Protein AF-A0A658NID3-F1 (afdb_monomer_lite)

Foldseek 3Di:
DDDDDDDDDDDPVPPLVLDDDDLLSSQVSCLVSLAADEACLQPDPRNVVVCVSCVVNVCNVRSHPNYHYPNHYPDDD

Radius of gyration: 12.45 Å; chains: 1; bounding box: 30×25×29 Å

pLDDT: mean 79.87, std 11.26, range [41.53, 89.38]

Sequence (77 aa):
VMYNDFVLVGPKSDPAGARGNDIVAALTKLAAANAPFISRGDKSGTHAAENRFWATAGLTDKRGSGYKECGCGMGPA

Structure (mmCIF, N/CA/C/O backbone):
data_AF-A0A658NID3-F1
#
_entry.id   AF-A0A658NID3-F1
#
loop_
_atom_site.group_PDB
_atom_site.id
_atom_site.type_symbol
_atom_site.label_atom_id
_atom_site.label_alt_id
_atom_site.label_comp_id
_atom_site.label_asym_id
_atom_site.label_entity_id
_atom_site.label_seq_id
_atom_site.pdbx_PDB_ins_code
_atom_site.Cartn_x
_atom_site.Cartn_y
_atom_site.Cartn_z
_atom_site.occupancy
_atom_site.B_iso_or_equiv
_atom_site.auth_seq_id
_atom_site.auth_comp_id
_atom_site.auth_asym_id
_atom_site.auth_atom_id
_atom_site.pdbx_PDB_model_num
ATOM 1 N N . VAL A 1 1 ? 18.732 -12.516 -13.271 1.00 51.44 1 VAL A N 1
ATOM 2 C CA . VAL A 1 1 ? 17.319 -12.107 -13.094 1.00 51.44 1 VAL A CA 1
ATOM 3 C C . VAL A 1 1 ? 17.126 -11.882 -11.606 1.00 51.44 1 VAL A C 1
ATOM 5 O O . VAL A 1 1 ? 17.363 -12.819 -10.857 1.00 51.44 1 VAL A O 1
ATOM 8 N N . MET A 1 2 ? 16.868 -10.653 -11.164 1.00 69.88 2 MET A N 1
ATOM 9 C CA . MET A 1 2 ? 16.622 -10.348 -9.748 1.00 69.88 2 MET A CA 1
ATOM 10 C C . MET A 1 2 ? 15.126 -10.130 -9.559 1.00 69.88 2 MET A C 1
ATOM 12 O O . MET A 1 2 ? 14.520 -9.375 -10.317 1.00 69.88 2 MET A O 1
ATOM 16 N N . TYR A 1 3 ? 14.555 -10.795 -8.562 1.00 74.06 3 TYR A N 1
ATOM 17 C CA . TYR A 1 3 ? 13.184 -10.587 -8.117 1.00 74.06 3 TYR A CA 1
ATOM 18 C C . TYR A 1 3 ? 13.240 -9.860 -6.776 1.00 74.06 3 TYR A C 1
ATOM 20 O O . TYR A 1 3 ? 14.083 -10.176 -5.941 1.00 74.06 3 TYR A O 1
ATOM 28 N N . ASN A 1 4 ? 12.384 -8.855 -6.609 1.00 77.81 4 ASN A N 1
ATOM 29 C CA . ASN A 1 4 ? 12.184 -8.180 -5.335 1.00 77.81 4 ASN A CA 1
ATOM 30 C C . ASN A 1 4 ? 10.773 -8.500 -4.863 1.00 77.81 4 ASN A C 1
ATOM 32 O O . ASN A 1 4 ? 9.818 -8.291 -5.614 1.00 77.81 4 ASN A O 1
ATOM 36 N N . ASP A 1 5 ? 10.663 -8.958 -3.625 1.00 83.25 5 ASP A N 1
ATOM 37 C CA . ASP A 1 5 ? 9.386 -9.187 -2.970 1.00 83.25 5 ASP A CA 1
ATOM 38 C C . ASP A 1 5 ? 9.001 -7.966 -2.135 1.00 83.25 5 ASP A C 1
ATOM 40 O O . ASP A 1 5 ? 9.831 -7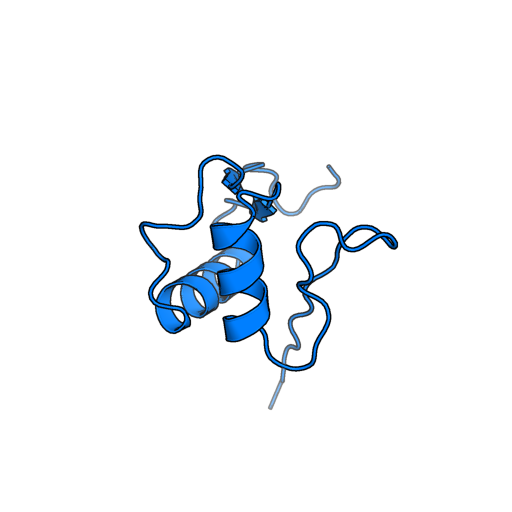.357 -1.456 1.00 83.25 5 ASP A O 1
ATOM 44 N N . PHE A 1 6 ? 7.720 -7.609 -2.187 1.00 83.81 6 PHE A N 1
ATOM 45 C CA . PHE A 1 6 ? 7.142 -6.560 -1.357 1.00 83.81 6 PHE A CA 1
ATOM 46 C C . PHE A 1 6 ? 6.153 -7.190 -0.389 1.00 83.81 6 PHE A C 1
ATOM 48 O O . PHE A 1 6 ? 5.282 -7.960 -0.788 1.00 83.81 6 PHE A O 1
ATOM 55 N N . VAL A 1 7 ? 6.282 -6.840 0.887 1.00 87.38 7 VAL A N 1
ATOM 56 C CA . VAL A 1 7 ? 5.400 -7.316 1.952 1.00 87.38 7 VAL A CA 1
ATOM 57 C C . VAL A 1 7 ? 4.722 -6.131 2.627 1.00 87.38 7 VAL A C 1
ATOM 59 O O . VAL A 1 7 ? 5.359 -5.115 2.906 1.00 87.38 7 VAL A O 1
ATOM 62 N N . LEU A 1 8 ? 3.424 -6.265 2.892 1.00 86.56 8 LEU A N 1
ATOM 63 C CA . LEU A 1 8 ? 2.674 -5.318 3.709 1.00 86.56 8 LEU A CA 1
ATOM 64 C C . LEU A 1 8 ? 2.761 -5.758 5.170 1.00 86.56 8 LEU A C 1
ATOM 66 O O . LEU A 1 8 ? 2.379 -6.878 5.508 1.00 86.56 8 LEU A O 1
ATOM 70 N N . VAL A 1 9 ? 3.263 -4.878 6.033 1.00 85.88 9 VAL A N 1
ATOM 71 C CA . VAL A 1 9 ? 3.439 -5.149 7.464 1.00 85.88 9 VAL A CA 1
ATOM 72 C C . VAL A 1 9 ? 2.535 -4.223 8.267 1.00 85.88 9 VAL A C 1
ATOM 74 O O . VAL A 1 9 ? 2.389 -3.047 7.943 1.00 85.88 9 VAL A O 1
ATOM 77 N N . GLY A 1 10 ? 1.934 -4.760 9.326 1.00 86.00 10 GLY A N 1
ATOM 78 C CA . GLY A 1 10 ? 1.027 -4.029 10.201 1.00 86.00 10 GLY A CA 1
ATOM 79 C C . GLY A 1 10 ? 0.990 -4.607 11.618 1.00 86.00 10 GLY A C 1
ATOM 80 O O . GLY A 1 10 ? 1.666 -5.598 11.912 1.00 86.00 10 GLY A O 1
ATOM 81 N N . PRO A 1 11 ? 0.218 -3.988 12.522 1.00 85.50 11 PRO A N 1
ATOM 82 C CA . PRO A 1 11 ? 0.097 -4.433 13.906 1.00 85.50 11 PRO A CA 1
ATOM 83 C C . PRO A 1 11 ? -0.545 -5.824 14.009 1.00 85.50 11 PRO A C 1
ATOM 85 O O . PRO A 1 11 ? -1.434 -6.173 13.235 1.00 85.50 11 PRO A O 1
ATOM 88 N N . LYS A 1 12 ? -0.151 -6.597 15.033 1.00 83.19 12 LYS A N 1
ATOM 89 C CA . LYS A 1 12 ? -0.634 -7.975 15.268 1.00 83.19 12 LYS A CA 1
ATOM 90 C C . LYS A 1 12 ? -2.161 -8.083 15.359 1.00 83.19 12 LYS A C 1
ATOM 92 O O . LYS A 1 12 ? -2.714 -9.111 14.981 1.00 83.19 12 LYS A O 1
ATOM 97 N N . SER A 1 13 ? -2.821 -7.040 15.863 1.00 83.88 13 SER A N 1
ATOM 98 C CA . SER A 1 13 ? -4.277 -6.994 16.019 1.00 83.88 13 SER A CA 1
ATOM 99 C C . SER A 1 13 ? -5.042 -6.812 14.704 1.00 83.88 13 SER A C 1
ATOM 101 O O . SER A 1 13 ? -6.258 -6.937 14.732 1.00 83.88 13 SER A O 1
ATOM 103 N N . ASP A 1 14 ? -4.360 -6.498 13.594 1.00 83.19 14 ASP A N 1
ATOM 104 C CA . ASP A 1 14 ? -4.938 -6.280 12.256 1.00 83.19 14 ASP A CA 1
ATOM 105 C C . ASP A 1 14 ? -6.300 -5.548 12.263 1.00 83.19 14 ASP A C 1
ATOM 107 O O . ASP A 1 14 ? -7.313 -6.095 11.823 1.00 83.19 14 ASP A O 1
ATOM 111 N N . PRO A 1 15 ? -6.360 -4.297 12.759 1.00 80.69 15 PRO A N 1
ATOM 112 C CA . PRO A 1 15 ? -7.615 -3.550 12.844 1.00 80.69 15 PRO A CA 1
ATOM 113 C C . PRO A 1 15 ? -8.226 -3.249 11.464 1.00 80.69 15 PRO A C 1
ATOM 115 O O . PRO A 1 15 ? -9.414 -2.958 11.375 1.00 80.69 15 PRO A O 1
ATOM 118 N N . ALA A 1 16 ? -7.427 -3.323 10.393 1.00 83.19 16 ALA A N 1
ATOM 119 C CA . ALA A 1 16 ? -7.864 -3.117 9.015 1.00 83.19 16 ALA A CA 1
ATOM 120 C C . ALA A 1 16 ? -8.355 -4.407 8.330 1.00 83.19 16 ALA A C 1
ATOM 122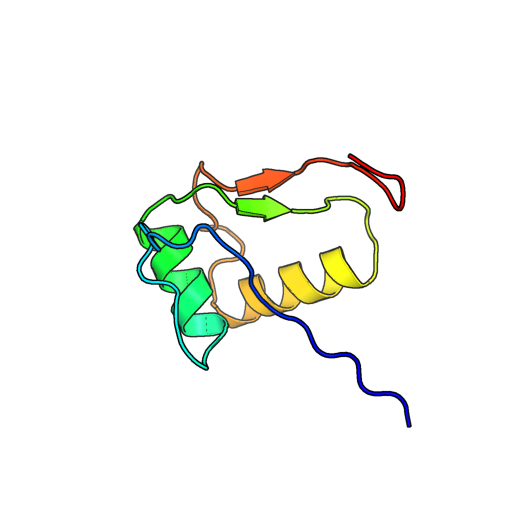 O O . ALA A 1 16 ? -8.877 -4.344 7.218 1.00 83.19 16 ALA A O 1
ATOM 123 N N . GLY A 1 17 ? -8.166 -5.582 8.943 1.00 83.94 17 GLY A N 1
ATOM 124 C CA . GLY A 1 17 ? -8.484 -6.875 8.327 1.00 83.94 17 GLY A CA 1
ATOM 125 C C . GLY A 1 17 ? -7.688 -7.157 7.046 1.00 83.94 17 GLY A C 1
ATOM 126 O O . GLY A 1 17 ? -8.171 -7.876 6.161 1.00 83.94 17 GLY A O 1
ATOM 127 N N . ALA A 1 18 ? -6.509 -6.546 6.908 1.00 85.81 18 ALA A N 1
ATOM 128 C CA . ALA A 1 18 ? -5.688 -6.548 5.702 1.00 85.81 18 ALA A CA 1
ATOM 129 C C . ALA A 1 18 ? -4.870 -7.840 5.537 1.00 85.81 18 ALA A C 1
ATOM 131 O O . ALA A 1 18 ? -4.263 -8.053 4.488 1.00 85.81 18 ALA A O 1
ATOM 132 N N . ARG A 1 19 ? -4.859 -8.729 6.539 1.00 84.25 19 ARG A N 1
ATOM 133 C CA . ARG A 1 19 ? -4.144 -10.007 6.470 1.00 84.25 19 ARG A CA 1
ATOM 134 C C . ARG A 1 19 ? -4.677 -10.892 5.338 1.00 84.25 19 ARG A C 1
ATOM 136 O O . ARG A 1 19 ? -5.871 -11.178 5.258 1.00 84.25 19 ARG A O 1
ATOM 143 N N . GLY A 1 20 ? -3.772 -11.376 4.489 1.00 85.44 20 GLY A N 1
ATOM 144 C CA . GLY A 1 20 ? -4.095 -12.259 3.371 1.00 85.44 20 GLY A CA 1
ATOM 145 C C . GLY A 1 20 ? -2.931 -12.419 2.395 1.00 85.44 20 GLY A C 1
ATOM 146 O O . GLY A 1 20 ? -1.825 -11.960 2.666 1.00 85.44 20 GLY A O 1
ATOM 147 N N . ASN A 1 21 ? -3.207 -13.061 1.258 1.00 85.62 21 ASN A N 1
ATOM 148 C CA . ASN A 1 21 ? -2.226 -13.307 0.192 1.00 85.62 21 ASN A CA 1
ATOM 149 C C . ASN A 1 21 ? -2.357 -12.328 -0.988 1.00 85.62 21 ASN A C 1
ATOM 151 O O . ASN A 1 21 ? -1.591 -12.418 -1.941 1.00 85.62 21 ASN A O 1
ATOM 155 N N . ASP A 1 22 ? -3.334 -11.418 -0.943 1.00 88.44 22 ASP A N 1
ATOM 156 C CA . ASP A 1 22 ? -3.602 -10.457 -2.009 1.00 88.44 22 ASP A CA 1
ATOM 157 C C . ASP A 1 22 ? -3.386 -9.027 -1.503 1.00 88.44 22 ASP A C 1
ATOM 159 O O . ASP A 1 22 ? -4.132 -8.525 -0.655 1.00 88.44 22 ASP A O 1
ATOM 163 N N . ILE A 1 23 ? -2.353 -8.376 -2.042 1.00 88.81 23 ILE A N 1
ATOM 164 C CA . ILE A 1 23 ? -2.001 -6.995 -1.714 1.00 88.81 23 ILE A CA 1
ATOM 165 C C . ILE A 1 23 ? -3.095 -6.013 -2.136 1.00 88.81 23 ILE A C 1
ATOM 167 O O . ILE A 1 23 ? -3.350 -5.043 -1.431 1.00 88.81 23 ILE A O 1
ATOM 171 N N . VAL A 1 24 ? -3.780 -6.270 -3.249 1.00 88.50 24 VAL A N 1
ATOM 172 C CA . VAL A 1 24 ? -4.822 -5.387 -3.775 1.00 88.50 24 VAL A CA 1
ATOM 173 C C . VAL A 1 24 ? -6.004 -5.381 -2.814 1.00 88.50 24 VAL A C 1
ATOM 175 O O . VAL A 1 24 ? -6.417 -4.321 -2.347 1.00 88.50 24 VAL A O 1
ATOM 178 N N . ALA A 1 25 ? -6.475 -6.570 -2.429 1.00 88.88 25 ALA A N 1
ATOM 179 C CA . ALA A 1 25 ? -7.544 -6.718 -1.446 1.00 88.88 25 ALA A CA 1
ATOM 180 C C . ALA A 1 25 ? -7.165 -6.118 -0.081 1.00 88.88 25 ALA A C 1
ATOM 182 O O . ALA A 1 25 ? -7.997 -5.480 0.568 1.00 88.88 25 ALA A O 1
ATOM 183 N N . ALA A 1 26 ? -5.913 -6.292 0.352 1.00 89.38 26 ALA A N 1
ATOM 184 C CA . ALA A 1 26 ? -5.405 -5.713 1.592 1.00 89.38 26 ALA A CA 1
ATOM 185 C C . ALA A 1 26 ? -5.443 -4.175 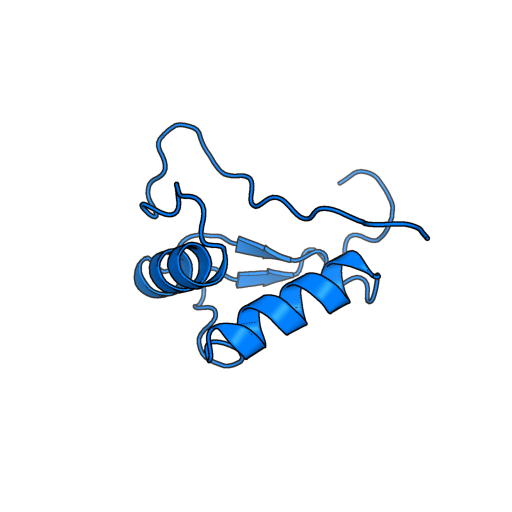1.568 1.00 89.38 26 ALA A C 1
ATOM 187 O O . ALA A 1 26 ? -5.964 -3.562 2.501 1.00 89.38 26 ALA A O 1
ATOM 188 N N . LEU A 1 27 ? -4.965 -3.553 0.485 1.00 87.81 27 LEU A N 1
ATOM 189 C CA . LEU A 1 27 ? -4.996 -2.098 0.301 1.00 87.81 27 LEU A CA 1
ATOM 190 C C . LEU A 1 27 ? -6.429 -1.558 0.225 1.00 87.81 27 LEU A C 1
ATOM 192 O O . LEU A 1 27 ? -6.718 -0.510 0.800 1.00 87.81 27 LEU A O 1
ATOM 196 N N . THR A 1 28 ? -7.353 -2.287 -0.409 1.00 87.25 28 THR A N 1
ATOM 197 C CA . THR A 1 28 ? -8.776 -1.915 -0.428 1.00 87.25 28 THR A CA 1
ATOM 198 C C . THR A 1 28 ? -9.396 -1.907 0.956 1.00 87.25 28 THR A C 1
ATOM 200 O O . THR A 1 28 ? -10.084 -0.948 1.308 1.00 87.25 28 THR A O 1
ATOM 203 N N . LYS A 1 29 ? -9.135 -2.931 1.769 1.00 88.44 29 LYS A N 1
ATOM 204 C CA . LYS A 1 29 ? -9.625 -2.967 3.151 1.00 88.44 29 LYS A CA 1
ATOM 205 C C . LYS A 1 29 ? -9.000 -1.872 4.005 1.00 88.44 29 LYS A C 1
ATOM 207 O O . LYS A 1 29 ? -9.700 -1.240 4.787 1.00 88.44 29 LYS A O 1
ATOM 212 N N . LEU A 1 30 ? -7.710 -1.608 3.811 1.00 87.94 30 LEU A N 1
ATOM 213 C CA . LEU A 1 30 ? -6.993 -0.552 4.514 1.00 87.94 30 LEU A CA 1
ATOM 214 C C . LEU A 1 30 ? -7.590 0.831 4.215 1.00 87.94 30 LEU A C 1
ATOM 216 O O . LEU A 1 30 ? -7.867 1.589 5.146 1.00 87.94 30 LEU A O 1
ATOM 220 N N . ALA A 1 31 ? -7.865 1.118 2.940 1.00 85.56 31 ALA A N 1
ATOM 221 C CA . ALA A 1 31 ? -8.545 2.339 2.517 1.00 85.56 31 ALA A CA 1
ATOM 222 C C . ALA A 1 31 ? -9.979 2.424 3.066 1.00 85.56 31 ALA A C 1
ATOM 224 O O . ALA A 1 31 ? -10.380 3.466 3.581 1.00 85.56 31 ALA A O 1
ATOM 225 N N . ALA A 1 32 ? -10.743 1.325 3.017 1.00 85.44 32 ALA A N 1
ATOM 226 C CA . ALA A 1 32 ? -12.106 1.271 3.550 1.00 85.44 32 ALA A CA 1
ATOM 227 C C . ALA A 1 32 ? -12.155 1.504 5.071 1.00 85.44 32 ALA A C 1
ATOM 229 O O . ALA A 1 32 ? -13.046 2.192 5.564 1.00 85.44 32 ALA A O 1
ATOM 230 N N . ALA A 1 33 ? -11.175 0.978 5.807 1.00 85.50 33 ALA A N 1
ATOM 231 C CA . ALA A 1 33 ? -11.030 1.174 7.246 1.00 85.50 33 ALA A CA 1
ATOM 232 C C . ALA A 1 33 ? -10.433 2.544 7.622 1.00 85.50 33 ALA A C 1
ATOM 234 O O . ALA A 1 33 ? -10.340 2.847 8.810 1.00 85.50 33 ALA A O 1
ATOM 235 N N . ASN A 1 34 ? -10.002 3.359 6.644 1.00 82.25 34 ASN A N 1
ATOM 236 C CA . ASN A 1 34 ? -9.180 4.560 6.857 1.00 82.25 34 ASN A CA 1
ATOM 237 C C . ASN A 1 34 ? -8.012 4.313 7.828 1.00 82.25 34 ASN A C 1
ATOM 239 O O . ASN A 1 34 ? -7.655 5.169 8.641 1.00 82.25 34 ASN A O 1
ATOM 243 N N . ALA A 1 35 ? -7.435 3.113 7.771 1.00 84.81 35 ALA A N 1
ATOM 244 C CA . ALA A 1 35 ? -6.363 2.739 8.671 1.00 84.81 35 ALA A CA 1
ATOM 245 C C . ALA A 1 35 ? -5.084 3.528 8.336 1.00 84.81 35 ALA A C 1
ATOM 247 O O . ALA A 1 35 ? -4.862 3.901 7.180 1.00 84.81 35 ALA A O 1
ATOM 248 N N . PRO A 1 36 ? -4.237 3.812 9.340 1.00 84.75 36 PRO A N 1
ATOM 249 C CA . PRO A 1 36 ? -3.004 4.545 9.115 1.00 84.75 36 PRO A CA 1
ATOM 250 C C . PRO A 1 36 ? -2.075 3.739 8.205 1.00 84.75 36 PRO A C 1
ATOM 252 O O . PRO A 1 36 ? -1.773 2.577 8.479 1.00 84.75 36 PRO A O 1
ATOM 255 N N . PHE A 1 37 ? -1.597 4.380 7.146 1.00 87.12 37 PHE A N 1
ATOM 256 C CA . PHE A 1 37 ? -0.630 3.819 6.215 1.00 87.12 37 PHE A CA 1
ATOM 257 C C . PHE A 1 37 ? 0.519 4.800 6.057 1.00 87.12 37 PHE A C 1
ATOM 259 O O . PHE A 1 37 ? 0.297 5.969 5.749 1.00 87.12 37 PHE A O 1
ATOM 266 N N . ILE A 1 38 ? 1.742 4.328 6.278 1.00 86.31 38 ILE A N 1
ATOM 267 C CA . ILE A 1 38 ? 2.933 5.162 6.163 1.00 86.31 38 ILE A CA 1
ATOM 268 C C . ILE A 1 38 ? 3.620 4.848 4.843 1.00 86.31 38 ILE A C 1
ATOM 270 O O . ILE A 1 38 ? 4.184 3.769 4.672 1.00 86.31 38 ILE A O 1
ATOM 274 N N . SER A 1 39 ? 3.587 5.812 3.931 1.00 84.44 39 SER A N 1
ATOM 275 C CA . SER A 1 39 ? 4.373 5.768 2.708 1.00 84.44 39 SER A CA 1
ATOM 276 C C . SER A 1 39 ? 5.757 6.344 2.954 1.00 84.44 39 SER A C 1
ATOM 278 O O . SER A 1 39 ? 5.931 7.318 3.696 1.00 84.44 39 SER A O 1
ATOM 280 N N . ARG A 1 40 ? 6.758 5.773 2.286 1.00 80.19 40 ARG A N 1
ATOM 281 C CA . ARG A 1 40 ? 8.126 6.305 2.321 1.00 80.19 40 ARG A CA 1
ATOM 282 C C . ARG A 1 40 ? 8.198 7.722 1.743 1.00 80.19 40 ARG A C 1
ATOM 284 O O . ARG A 1 40 ? 8.936 8.543 2.273 1.00 80.19 40 ARG A O 1
ATOM 291 N N . GLY A 1 41 ? 7.428 8.025 0.691 1.00 80.31 41 GLY A N 1
ATOM 292 C CA . GLY A 1 41 ? 7.392 9.358 0.062 1.00 80.31 41 GLY A CA 1
ATOM 293 C C . GLY A 1 41 ? 8.746 9.857 -0.477 1.00 80.31 41 GLY A C 1
ATOM 294 O O . GLY A 1 41 ? 8.913 11.038 -0.760 1.00 80.31 41 GLY A O 1
ATOM 295 N N . ASP A 1 42 ? 9.734 8.971 -0.622 1.00 78.31 42 ASP A N 1
ATOM 296 C CA . ASP A 1 42 ? 11.146 9.301 -0.864 1.00 78.31 42 ASP A CA 1
ATOM 297 C C . ASP A 1 42 ? 11.574 9.137 -2.335 1.00 78.31 42 ASP A C 1
ATOM 299 O O . ASP A 1 42 ? 12.764 9.136 -2.642 1.00 78.31 42 ASP A O 1
ATOM 303 N N . LYS A 1 43 ? 10.617 8.950 -3.259 1.00 79.00 43 LYS A N 1
ATOM 304 C CA . LYS A 1 43 ? 10.863 8.623 -4.686 1.00 79.00 43 LYS A CA 1
ATOM 305 C C . LYS A 1 43 ? 11.744 7.377 -4.905 1.00 79.00 43 LYS A C 1
ATOM 307 O O . LYS A 1 43 ? 12.248 7.173 -6.008 1.00 79.00 43 LYS A O 1
ATOM 312 N N . SER A 1 44 ? 11.905 6.524 -3.894 1.00 81.44 44 SER A N 1
ATOM 313 C CA . SER A 1 44 ? 12.642 5.265 -4.019 1.00 81.44 44 SER A CA 1
ATOM 314 C C . SER A 1 44 ? 11.872 4.216 -4.825 1.00 81.44 44 SER A C 1
ATOM 316 O O . SER A 1 44 ? 10.674 4.349 -5.089 1.00 81.44 44 SER A O 1
ATOM 318 N N . GLY A 1 45 ? 12.548 3.110 -5.155 1.00 82.50 45 GLY A N 1
ATOM 319 C CA . GLY A 1 45 ? 11.908 1.944 -5.768 1.00 82.50 45 GLY A CA 1
ATOM 320 C C . GLY A 1 45 ? 10.736 1.391 -4.945 1.00 82.50 45 GLY A C 1
ATOM 321 O O . GLY A 1 45 ? 9.750 0.949 -5.528 1.00 82.50 45 GLY A O 1
ATOM 322 N N . THR A 1 46 ? 10.787 1.485 -3.610 1.00 84.81 46 THR A N 1
ATOM 323 C CA . THR A 1 46 ? 9.677 1.081 -2.732 1.00 84.81 46 THR A CA 1
ATOM 324 C C . THR A 1 46 ? 8.476 2.010 -2.883 1.00 84.81 46 THR A C 1
ATOM 326 O O . THR A 1 46 ? 7.361 1.526 -3.045 1.00 84.81 46 THR A O 1
ATOM 329 N N . HIS A 1 47 ? 8.695 3.328 -2.921 1.00 85.06 47 HIS A N 1
ATOM 330 C CA . HIS A 1 47 ? 7.621 4.297 -3.161 1.00 85.06 47 HIS A CA 1
ATOM 331 C C . HIS A 1 47 ? 6.993 4.122 -4.557 1.00 85.06 47 HIS A C 1
ATOM 333 O O . HIS A 1 47 ? 5.775 4.198 -4.719 1.00 85.06 47 HIS A O 1
ATOM 339 N N . ALA A 1 48 ? 7.805 3.831 -5.577 1.00 86.06 48 ALA A N 1
ATOM 340 C CA . ALA A 1 48 ? 7.301 3.531 -6.916 1.00 86.06 48 ALA A CA 1
ATOM 341 C C . ALA A 1 48 ? 6.467 2.235 -6.948 1.00 86.06 48 ALA A C 1
ATOM 343 O O . ALA A 1 48 ? 5.401 2.204 -7.566 1.00 86.06 48 ALA A O 1
ATOM 344 N N . ALA A 1 49 ? 6.921 1.180 -6.264 1.00 87.50 49 ALA A N 1
ATOM 345 C CA . ALA A 1 49 ? 6.195 -0.086 -6.168 1.00 87.50 49 ALA A CA 1
ATOM 346 C C . ALA A 1 49 ? 4.863 0.074 -5.425 1.00 87.50 49 ALA A C 1
ATOM 348 O O . ALA A 1 49 ? 3.829 -0.379 -5.909 1.00 87.50 49 ALA A O 1
ATOM 349 N N . GLU A 1 50 ? 4.864 0.780 -4.298 1.00 87.69 50 GLU A N 1
ATOM 350 C CA . GLU A 1 50 ? 3.662 1.097 -3.530 1.00 87.69 50 GLU A CA 1
ATOM 351 C C . GLU A 1 50 ? 2.619 1.839 -4.381 1.00 87.69 50 GLU A C 1
ATOM 353 O O . GLU A 1 50 ? 1.475 1.395 -4.473 1.00 87.69 50 GLU A O 1
ATOM 358 N N . ASN A 1 51 ? 3.014 2.910 -5.081 1.00 87.12 51 ASN A N 1
ATOM 359 C CA . ASN A 1 51 ? 2.115 3.640 -5.981 1.00 87.12 51 ASN A CA 1
ATOM 360 C C . ASN A 1 51 ? 1.541 2.737 -7.083 1.00 87.12 51 ASN A C 1
ATOM 362 O O . ASN A 1 51 ? 0.366 2.859 -7.429 1.00 87.12 51 ASN A O 1
ATOM 366 N N . ARG A 1 52 ? 2.336 1.798 -7.612 1.00 88.69 52 ARG A N 1
ATOM 367 C CA . ARG A 1 52 ? 1.857 0.808 -8.584 1.00 88.69 52 ARG A CA 1
ATOM 368 C C . ARG A 1 52 ? 0.792 -0.109 -7.981 1.00 88.69 52 ARG A C 1
ATOM 370 O O . ARG A 1 52 ? -0.194 -0.396 -8.659 1.00 88.69 52 ARG A O 1
ATOM 377 N N . PHE A 1 53 ? 0.954 -0.559 -6.738 1.00 88.75 53 PHE A N 1
ATOM 378 C CA . PHE A 1 53 ? -0.057 -1.381 -6.067 1.00 88.75 53 PHE A CA 1
ATOM 379 C C . PHE A 1 53 ? -1.336 -0.588 -5.778 1.00 88.75 53 PHE A C 1
ATOM 381 O O . PHE A 1 53 ? -2.424 -1.082 -6.069 1.00 88.75 53 PHE A O 1
ATOM 388 N N . TRP A 1 54 ? -1.222 0.663 -5.324 1.00 87.94 54 TRP A N 1
ATOM 389 C CA . TRP A 1 54 ? -2.377 1.553 -5.144 1.00 87.94 54 TRP A CA 1
ATOM 390 C C . TRP A 1 54 ? -3.130 1.817 -6.451 1.00 87.94 54 TRP A C 1
ATOM 392 O O . TRP A 1 54 ? -4.362 1.780 -6.468 1.00 87.94 54 TRP A O 1
ATOM 402 N N . ALA A 1 55 ? -2.402 2.024 -7.551 1.00 88.88 55 ALA A N 1
ATOM 403 C CA . ALA A 1 55 ? -2.986 2.173 -8.880 1.00 88.88 55 ALA A CA 1
ATOM 404 C C . ALA A 1 55 ? -3.670 0.886 -9.356 1.00 88.88 55 ALA A C 1
ATOM 406 O O . ALA A 1 55 ? -4.776 0.938 -9.888 1.00 88.88 55 ALA A O 1
ATOM 407 N N . THR A 1 56 ? -3.057 -0.275 -9.107 1.00 88.06 56 THR A N 1
ATOM 408 C CA . THR A 1 56 ? -3.644 -1.588 -9.429 1.00 88.06 56 THR A CA 1
ATOM 409 C C . THR A 1 56 ? -4.929 -1.837 -8.637 1.00 88.06 56 THR A C 1
ATOM 411 O O . THR A 1 56 ? -5.874 -2.413 -9.165 1.00 88.06 56 THR A O 1
ATOM 414 N N . ALA A 1 57 ? -5.002 -1.348 -7.398 1.00 86.31 57 ALA A N 1
ATOM 415 C CA . ALA A 1 57 ? -6.217 -1.387 -6.591 1.00 86.31 57 ALA A CA 1
ATOM 416 C C . ALA A 1 57 ? -7.288 -0.371 -7.011 1.00 86.31 57 ALA A C 1
ATOM 418 O O . ALA A 1 57 ? -8.386 -0.396 -6.461 1.00 86.31 57 ALA A O 1
ATOM 419 N N . GLY A 1 58 ? -6.994 0.529 -7.956 1.00 85.81 58 GLY A N 1
ATOM 420 C CA . GLY A 1 58 ? -7.899 1.618 -8.334 1.00 85.81 58 GLY A CA 1
ATOM 421 C C . GLY A 1 58 ? -8.132 2.622 -7.199 1.00 85.81 58 GLY A C 1
ATOM 422 O O . GLY A 1 58 ? -9.168 3.284 -7.154 1.00 85.81 58 GLY A O 1
ATOM 423 N N . LEU A 1 59 ? -7.189 2.712 -6.256 1.00 84.12 59 LEU A N 1
ATOM 424 C CA . LEU A 1 59 ? -7.293 3.510 -5.031 1.00 84.12 59 LEU A CA 1
ATOM 425 C C . LEU A 1 59 ? -6.283 4.658 -4.987 1.00 84.12 59 LEU A C 1
ATOM 427 O O . LEU A 1 59 ? -6.073 5.248 -3.931 1.00 84.12 59 LEU A O 1
ATOM 431 N N . THR A 1 60 ? -5.689 5.017 -6.127 1.00 77.06 60 THR A N 1
ATOM 432 C CA . THR A 1 60 ? -4.702 6.101 -6.255 1.00 77.06 60 THR A CA 1
ATOM 433 C C . THR A 1 60 ? -5.176 7.411 -5.625 1.00 77.06 60 THR A C 1
ATOM 435 O O . THR A 1 60 ? -4.387 8.076 -4.958 1.00 77.06 60 THR A O 1
ATOM 438 N N . ASP A 1 61 ? -6.463 7.733 -5.770 1.00 70.00 61 ASP A N 1
ATOM 439 C CA . ASP A 1 61 ? -7.103 8.951 -5.244 1.00 70.00 61 ASP A CA 1
ATOM 440 C C . ASP A 1 61 ? -7.948 8.687 -3.984 1.00 70.00 61 ASP A C 1
ATOM 442 O O . ASP A 1 61 ? -8.570 9.589 -3.427 1.00 70.00 61 ASP A O 1
ATOM 446 N N . LYS A 1 62 ? -7.995 7.429 -3.530 1.00 71.75 62 LYS A N 1
ATOM 447 C CA . LYS A 1 62 ? -8.828 6.944 -2.418 1.00 71.75 62 LYS A CA 1
ATOM 448 C C . LYS A 1 62 ? -8.004 6.210 -1.360 1.00 71.75 62 LYS A C 1
ATOM 450 O O . LYS A 1 62 ? -8.505 5.300 -0.711 1.00 71.75 62 LYS A O 1
ATOM 455 N N . ARG A 1 63 ? -6.746 6.613 -1.161 1.00 71.88 63 ARG A N 1
ATOM 456 C CA . ARG A 1 63 ? -5.850 6.027 -0.142 1.00 71.88 63 ARG A CA 1
ATOM 457 C C . ARG A 1 63 ? -6.348 6.262 1.293 1.00 71.88 63 ARG A C 1
ATOM 459 O O . ARG A 1 63 ? -5.894 5.597 2.216 1.00 71.88 63 ARG A O 1
ATOM 466 N N . GLY A 1 64 ? -7.309 7.172 1.462 1.00 69.81 64 GLY A N 1
ATOM 467 C CA . GLY A 1 64 ? -7.881 7.555 2.748 1.00 69.81 64 GLY A CA 1
ATOM 468 C C . GLY A 1 64 ? -7.049 8.628 3.448 1.00 69.81 64 GLY A C 1
ATOM 469 O O . GLY A 1 64 ? -5.898 8.884 3.097 1.00 69.81 64 GLY A O 1
ATOM 470 N N . SER A 1 65 ? -7.632 9.262 4.464 1.00 73.81 65 SER A N 1
ATOM 471 C CA . SER A 1 65 ? -6.947 10.278 5.282 1.00 73.81 65 SER A CA 1
ATOM 472 C C . SER A 1 65 ? -5.855 9.692 6.186 1.00 73.81 65 SER A C 1
ATOM 474 O O . SER A 1 65 ? -5.040 10.429 6.739 1.00 73.81 65 SER A O 1
ATOM 476 N N . GLY A 1 66 ? -5.832 8.364 6.338 1.00 74.44 66 GLY A N 1
ATOM 477 C CA . GLY A 1 66 ? -4.806 7.625 7.070 1.00 74.44 66 GLY A CA 1
ATOM 478 C C . GLY A 1 66 ? -3.471 7.508 6.329 1.00 74.44 66 GLY A C 1
ATOM 479 O O . GLY A 1 66 ? -2.473 7.159 6.962 1.00 74.44 66 GLY A O 1
ATOM 480 N N . TYR A 1 67 ? -3.429 7.810 5.027 1.00 81.75 67 TYR A N 1
ATOM 481 C CA . TYR A 1 67 ? -2.200 7.795 4.239 1.00 81.75 67 TYR A CA 1
ATOM 482 C C . TYR A 1 67 ? -1.310 8.982 4.619 1.00 81.75 67 TYR A C 1
ATOM 484 O O . TYR A 1 67 ? -1.670 10.142 4.416 1.00 81.75 67 TYR A O 1
ATOM 492 N N . LYS A 1 68 ? -0.140 8.688 5.184 1.00 81.00 68 LYS A N 1
ATOM 493 C CA . LYS A 1 68 ? 0.859 9.678 5.584 1.00 81.00 68 LYS A CA 1
ATOM 494 C C . LYS A 1 68 ? 2.175 9.380 4.899 1.00 81.00 68 LYS A C 1
ATOM 496 O O . LYS A 1 68 ? 2.699 8.275 4.989 1.00 81.00 68 LYS A O 1
ATOM 501 N N . GLU A 1 69 ? 2.733 10.387 4.257 1.00 78.56 69 GLU A N 1
ATOM 502 C CA . GLU A 1 69 ? 4.061 10.305 3.666 1.00 78.56 69 GLU A CA 1
ATOM 503 C C . GLU A 1 69 ? 5.072 10.737 4.723 1.00 78.56 69 GLU A C 1
ATOM 505 O O . GLU A 1 69 ? 5.043 11.873 5.190 1.00 78.56 69 GLU A O 1
ATOM 510 N N . CYS A 1 70 ? 5.948 9.820 5.135 1.00 72.12 70 CYS A N 1
ATOM 511 C CA . CYS A 1 70 ? 7.020 10.142 6.076 1.00 72.12 70 CYS A CA 1
ATOM 512 C C . CYS A 1 70 ? 8.029 11.099 5.420 1.00 72.12 70 CYS A C 1
ATOM 514 O O . CYS A 1 70 ? 8.652 11.902 6.104 1.00 72.12 70 CYS A O 1
ATOM 516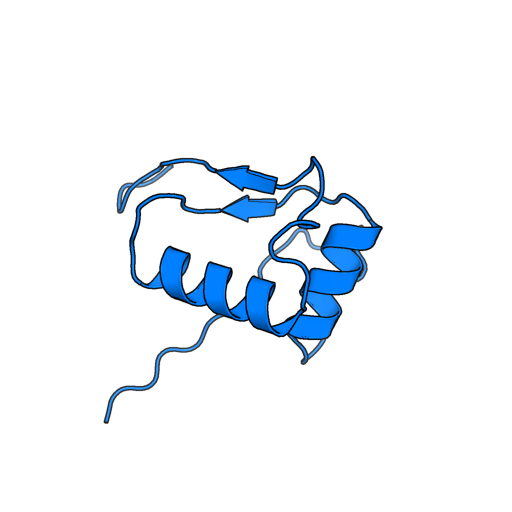 N N . GLY A 1 71 ? 8.227 11.001 4.093 1.00 64.31 71 GLY A N 1
ATOM 517 C CA . GLY A 1 71 ? 9.319 11.690 3.388 1.00 64.31 71 GLY A CA 1
ATOM 518 C C . GLY A 1 71 ? 10.707 11.262 3.886 1.00 64.31 71 GLY A C 1
ATOM 519 O O . GLY A 1 71 ? 11.722 11.866 3.545 1.00 64.31 71 GLY A O 1
ATOM 520 N N . CYS A 1 72 ? 10.741 10.226 4.720 1.00 56.94 72 CYS A N 1
ATOM 521 C CA . CYS A 1 72 ? 11.920 9.686 5.352 1.00 56.94 72 CYS A CA 1
ATOM 522 C C . CYS A 1 72 ? 12.659 8.889 4.274 1.00 56.94 72 CYS A C 1
ATOM 524 O O . CYS A 1 72 ? 12.154 7.873 3.796 1.00 56.94 72 CYS A O 1
ATOM 526 N N . GLY A 1 73 ? 13.803 9.413 3.821 1.00 54.97 73 GLY A N 1
ATOM 527 C CA . GLY A 1 73 ? 14.648 8.784 2.803 1.00 54.97 73 GLY A CA 1
ATOM 528 C C . GLY A 1 73 ? 15.192 7.410 3.220 1.00 54.97 73 GLY A C 1
ATOM 529 O O . GLY A 1 73 ? 14.724 6.792 4.172 1.00 54.97 73 GLY A O 1
ATOM 530 N N . MET A 1 74 ? 16.238 6.920 2.543 1.00 50.34 74 MET A N 1
ATOM 531 C CA . MET A 1 74 ? 16.998 5.746 3.010 1.00 50.34 74 MET A CA 1
ATOM 532 C C . MET A 1 74 ? 17.854 6.093 4.244 1.00 50.34 74 MET A C 1
ATOM 534 O O . MET A 1 74 ? 19.079 6.111 4.189 1.00 50.34 74 MET A O 1
ATOM 538 N N . GLY A 1 75 ? 17.206 6.409 5.355 1.00 45.03 75 GLY A N 1
ATOM 539 C CA . GLY A 1 75 ? 17.807 6.619 6.665 1.00 45.03 75 GLY A CA 1
ATOM 540 C C . GLY A 1 75 ? 16.825 6.140 7.732 1.00 45.03 75 GLY A C 1
ATOM 541 O O . GLY A 1 75 ? 15.621 6.145 7.473 1.00 45.03 75 GLY A O 1
ATOM 542 N N . PRO A 1 76 ? 17.306 5.666 8.892 1.00 43.50 76 PRO A N 1
ATOM 5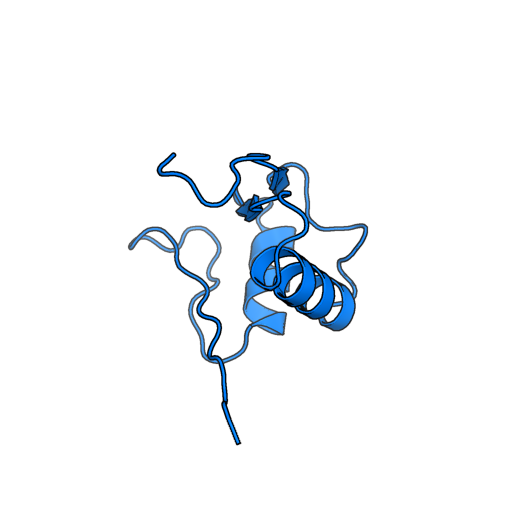43 C CA . PRO A 1 76 ? 16.421 5.160 9.930 1.00 43.50 76 PRO A CA 1
ATOM 544 C C . PR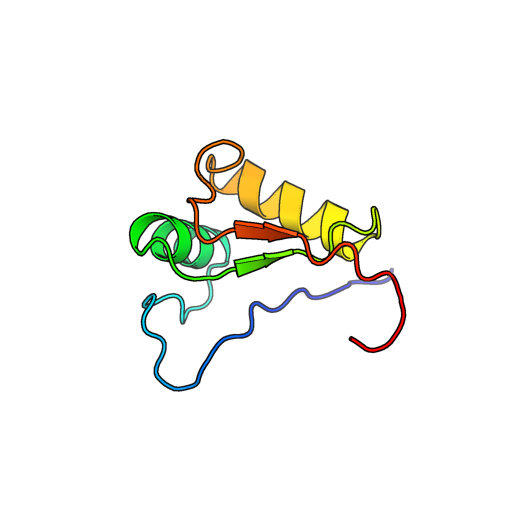O A 1 76 ? 15.487 6.288 10.388 1.00 43.50 76 PRO A C 1
ATOM 546 O O . PRO A 1 76 ? 15.949 7.392 10.678 1.00 43.50 76 PRO A O 1
ATOM 549 N N . ALA A 1 77 ? 14.189 5.995 10.399 1.00 41.53 77 ALA A N 1
ATOM 550 C CA . ALA A 1 77 ? 13.142 6.809 11.006 1.00 41.53 77 ALA A CA 1
ATOM 551 C C . ALA A 1 77 ? 12.701 6.152 12.316 1.00 41.53 77 ALA A C 1
ATOM 553 O O . ALA A 1 77 ? 12.648 4.898 12.338 1.00 41.53 77 ALA A O 1
#

Secondary structure (DSSP, 8-state):
-----------TT-TT---SS-HHHHHHHHHHTT--EEE--SSSHHHHHHHHHHHHTT-TT-S-TTEEE----SS--